Protein AF-G4MXE5-F1 (afdb_monomer)

Organism: Pyricularia oryzae (strain 70-15 / ATCC MYA-4617 / FGSC 8958) (NCBI:txid242507)

Radius of gyration: 20.82 Å; Cα contacts (8 Å, |Δi|>4): 175; chains: 1; bounding box: 51×36×59 Å

Sequence (153 aa):
MPRGLGHTVSFLLETRGIRLADQHLQRRVATQLVKTEAILDMARDRAGEVYKTVEDAWAVFILGLEVERLGYVFSQTVEVLNATSSSLARILYEGHVLNTVTTGTYQREVVLPKNAASAFLALEPEIIDSYVTINIIPLKVGEEYPIFRIPRT

Foldseek 3Di:
DPDPCPLDDDDDDDDDCDPVPDPCPVVRVVVVVVVVVVVVCCCVVVVVVVVVVSVVVVCCVVVVPPPPPPQDWPWDKWKWWAFQDWDWDPDDDVNATFIQTDIDIDIDTDTHDPPCVVVQVLQPRNDCNRCPRSPVPDDDHGDIGPHTHDDDD

Nearest PDB structures (foldseek):
  8c27-assembly1_A  TM=2.536E-01  e=2.269E+00  Streptococcus agalactiae
  6hel-assembly1_B-2  TM=1.799E-01  e=3.233E+00  Homo sapiens
  7ypo-assembly1_A  TM=1.727E-01  e=4.605E+00  Helicoverpa armigera nucleopolyhedrovirus

Mean predicted aligned error: 15.25 Å

pLDDT: mean 70.73, std 13.37, range [33.91, 94.25]

Solvent-accessible surface area (backbone atoms only — not comparable to full-atom values): 9289 Å² total; per-residue (Å²): 128,90,77,65,82,86,81,67,85,83,83,89,86,86,70,92,75,69,66,89,58,91,60,60,52,68,59,50,53,52,50,52,49,53,55,49,49,54,50,51,50,48,50,65,80,36,40,68,60,53,50,50,54,52,50,52,52,49,50,31,67,72,69,65,46,79,73,72,70,78,84,58,59,44,71,47,70,22,36,33,40,31,32,72,39,72,47,73,49,94,60,67,57,99,85,31,56,35,34,53,55,42,68,48,78,48,80,43,78,44,77,38,61,74,71,52,68,67,51,24,73,47,43,38,53,88,39,78,80,5,40,38,12,54,48,75,47,80,80,56,72,77,42,75,44,98,30,59,40,77,70,87,128

Secondary structure (DSSP, 8-state):
----GGG----------SSTTTSSHHHHHHHHHHHHHHHHHHHHHTHHHHHHHHHHHHHHHHHT--------EEEEEEEEEEEEEEEEEEEEETTEEEEEEEEEEEEEEEEEETTTHHHHHHH-TTSTTSTTTTTSS---TTPEEEEEEPP--

Structure (mmCIF, N/CA/C/O backbone):
data_AF-G4MXE5-F1
#
_entry.id   AF-G4MXE5-F1
#
loop_
_atom_site.group_PDB
_atom_site.id
_atom_site.type_symbol
_atom_site.label_atom_id
_atom_site.label_alt_id
_atom_site.label_comp_id
_atom_site.label_asym_id
_atom_site.label_entity_id
_atom_site.label_seq_id
_atom_site.pdbx_PDB_ins_code
_atom_site.Cartn_x
_atom_site.Cartn_y
_atom_site.Cartn_z
_atom_site.occupancy
_atom_site.B_iso_or_equiv
_atom_site.auth_seq_id
_atom_site.auth_comp_id
_atom_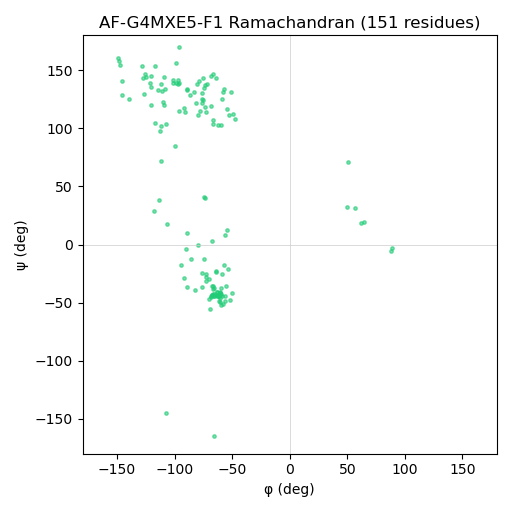site.auth_asym_id
_atom_site.auth_atom_id
_atom_site.pdbx_PDB_model_num
ATOM 1 N N . MET A 1 1 ? -20.488 -3.951 30.117 1.00 37.78 1 MET A N 1
ATOM 2 C CA . MET A 1 1 ? -19.415 -4.965 30.239 1.00 37.78 1 MET A CA 1
ATOM 3 C C . MET A 1 1 ? -18.139 -4.377 29.657 1.00 37.78 1 MET A C 1
ATOM 5 O O . MET A 1 1 ? -18.242 -3.808 28.574 1.00 37.78 1 MET A O 1
ATOM 9 N N . PRO A 1 2 ? -16.974 -4.478 30.320 1.00 33.91 2 PRO A N 1
ATOM 10 C CA . PRO A 1 2 ? -15.713 -4.171 29.662 1.00 33.91 2 PRO A CA 1
ATOM 11 C C . PRO A 1 2 ? -15.509 -5.240 28.587 1.00 33.91 2 PRO A C 1
ATOM 13 O O . PRO A 1 2 ? -15.319 -6.415 28.894 1.00 33.91 2 PRO A O 1
ATOM 16 N N . ARG A 1 3 ? -15.677 -4.853 27.324 1.00 44.22 3 ARG A N 1
ATOM 17 C CA . ARG A 1 3 ? -15.427 -5.736 26.186 1.00 44.22 3 ARG A CA 1
ATOM 18 C C . ARG A 1 3 ? -13.911 -5.874 26.063 1.00 44.22 3 ARG A C 1
ATOM 20 O O . ARG A 1 3 ? -13.222 -4.869 25.931 1.00 44.22 3 ARG A O 1
ATOM 27 N N . GLY A 1 4 ? -13.396 -7.096 26.211 1.00 44.94 4 GLY A N 1
ATOM 28 C CA . GLY A 1 4 ? -11.975 -7.399 26.001 1.00 44.94 4 GLY A CA 1
ATOM 29 C C . GLY A 1 4 ? -11.555 -7.212 24.535 1.00 44.94 4 GLY A C 1
ATOM 30 O O . GLY A 1 4 ? -12.305 -6.653 23.741 1.00 44.94 4 GLY A O 1
ATOM 31 N N . LEU A 1 5 ? -10.389 -7.747 24.154 1.00 42.97 5 LEU A N 1
ATOM 32 C CA . LEU A 1 5 ? -9.776 -7.692 22.804 1.00 42.97 5 LEU A CA 1
ATOM 33 C C . LEU A 1 5 ? -10.642 -8.233 21.633 1.00 42.97 5 LEU A C 1
ATOM 35 O O . LEU A 1 5 ? -10.155 -8.378 20.519 1.00 42.97 5 LEU A O 1
ATOM 39 N N . GLY A 1 6 ? -11.920 -8.552 21.846 1.00 46.53 6 GLY A N 1
ATOM 40 C CA . GLY A 1 6 ? -12.803 -9.113 20.823 1.00 46.53 6 GLY A CA 1
ATOM 41 C C . GLY A 1 6 ? -13.068 -8.183 19.635 1.00 46.53 6 GLY A C 1
ATOM 42 O O . GLY A 1 6 ? -13.381 -8.677 18.560 1.00 46.53 6 GLY A O 1
ATOM 43 N N . HIS A 1 7 ? -12.928 -6.861 19.797 1.00 60.78 7 HIS A N 1
ATOM 44 C CA . HIS A 1 7 ? -13.165 -5.866 18.736 1.00 60.78 7 HIS A CA 1
ATOM 45 C C . HIS A 1 7 ? -11.872 -5.147 18.316 1.00 60.78 7 HIS A C 1
ATOM 47 O O . HIS A 1 7 ? -11.856 -3.936 18.098 1.00 60.78 7 HIS A O 1
ATOM 53 N N . THR A 1 8 ? -10.753 -5.872 18.257 1.00 66.19 8 THR A N 1
ATOM 54 C CA . THR A 1 8 ? -9.478 -5.307 17.802 1.00 66.19 8 THR A CA 1
ATOM 55 C C . THR A 1 8 ? -9.455 -5.161 16.280 1.00 66.19 8 THR A C 1
ATOM 57 O O . THR A 1 8 ? -9.732 -6.107 15.546 1.00 66.19 8 THR A O 1
ATOM 60 N N . VAL A 1 9 ? -9.070 -3.975 15.802 1.00 72.62 9 VAL A N 1
ATOM 61 C CA . VAL A 1 9 ? -8.749 -3.729 14.390 1.00 72.62 9 VAL A CA 1
ATOM 62 C C . VAL A 1 9 ? -7.278 -4.068 14.162 1.00 72.62 9 VAL A C 1
ATOM 64 O O . VAL A 1 9 ? -6.409 -3.598 14.894 1.00 72.62 9 VAL A O 1
ATOM 67 N N . SER A 1 10 ? -6.989 -4.891 13.155 1.00 76.81 10 SER A N 1
ATOM 68 C CA . SER A 1 10 ? -5.623 -5.265 12.779 1.00 76.81 10 SER A CA 1
ATOM 69 C C . SER A 1 10 ? -5.248 -4.679 11.424 1.00 76.81 10 SER A C 1
ATOM 71 O O . SER A 1 10 ? -6.037 -4.715 10.482 1.00 76.81 10 SER A O 1
ATOM 73 N N . PHE A 1 11 ? -4.019 -4.177 11.321 1.00 77.19 11 PHE A N 1
ATOM 74 C CA . PHE A 1 11 ? -3.447 -3.659 10.082 1.00 77.19 11 PHE A CA 1
ATOM 75 C C . PHE A 1 11 ? -2.272 -4.536 9.653 1.00 77.19 11 PHE A C 1
ATOM 77 O O . PHE A 1 11 ? -1.388 -4.826 10.458 1.00 77.19 11 PHE A O 1
ATOM 84 N N . LEU A 1 12 ? -2.234 -4.914 8.376 1.00 83.94 12 LEU A N 1
ATOM 85 C CA . LEU A 1 12 ? -1.042 -5.475 7.748 1.00 83.94 12 LEU A CA 1
ATOM 86 C C . LEU A 1 12 ? -0.310 -4.346 7.019 1.00 83.94 12 LEU A C 1
ATOM 88 O O . LEU A 1 12 ? -0.832 -3.774 6.062 1.00 83.94 12 LEU A O 1
ATOM 92 N N . LEU A 1 13 ? 0.894 -4.013 7.480 1.00 77.00 13 LEU A N 1
ATOM 93 C CA . LEU A 1 13 ? 1.703 -2.943 6.903 1.00 77.00 13 LEU A CA 1
ATOM 94 C C . LEU A 1 13 ? 2.876 -3.532 6.137 1.00 77.00 13 LEU A C 1
ATOM 96 O O . LEU A 1 13 ? 3.885 -3.922 6.716 1.00 77.00 13 LEU A O 1
ATOM 100 N N . GLU A 1 14 ? 2.774 -3.532 4.816 1.00 80.75 14 GLU A N 1
ATOM 101 C CA . GLU A 1 14 ? 3.864 -3.985 3.965 1.00 80.75 14 GLU A CA 1
ATOM 102 C C . GLU A 1 14 ? 4.705 -2.802 3.461 1.00 80.75 14 GLU A C 1
ATOM 104 O O . GLU A 1 14 ? 4.208 -1.708 3.164 1.00 80.75 14 GLU A O 1
ATOM 109 N N . THR A 1 15 ? 6.019 -3.002 3.388 1.00 74.75 15 THR A N 1
ATOM 110 C CA . THR A 1 15 ? 6.948 -2.088 2.711 1.00 74.75 15 THR A CA 1
ATOM 111 C C . THR A 1 15 ? 7.753 -2.901 1.717 1.00 74.75 15 THR A C 1
ATOM 113 O O . THR A 1 15 ? 8.307 -3.940 2.082 1.00 74.75 15 THR A O 1
ATOM 116 N N . ARG A 1 16 ? 7.815 -2.424 0.469 1.00 69.69 16 ARG A N 1
ATOM 117 C CA . ARG A 1 16 ? 8.462 -3.150 -0.628 1.00 69.69 16 ARG A CA 1
ATOM 118 C C . ARG A 1 16 ? 9.873 -3.589 -0.242 1.00 69.69 16 ARG A C 1
ATOM 120 O O . ARG A 1 16 ? 10.649 -2.787 0.280 1.00 69.69 16 ARG A O 1
ATOM 127 N N . GLY A 1 17 ? 10.174 -4.861 -0.486 1.00 64.00 17 GLY A N 1
ATOM 128 C CA . GLY A 1 17 ? 11.470 -5.479 -0.225 1.00 64.00 17 GLY A CA 1
ATOM 129 C C . GLY A 1 17 ? 12.185 -5.837 -1.510 1.00 64.00 17 GLY A C 1
ATOM 130 O O . GLY A 1 17 ? 12.287 -7.006 -1.845 1.00 64.00 17 GLY A O 1
ATOM 131 N N . ILE A 1 18 ? 12.671 -4.824 -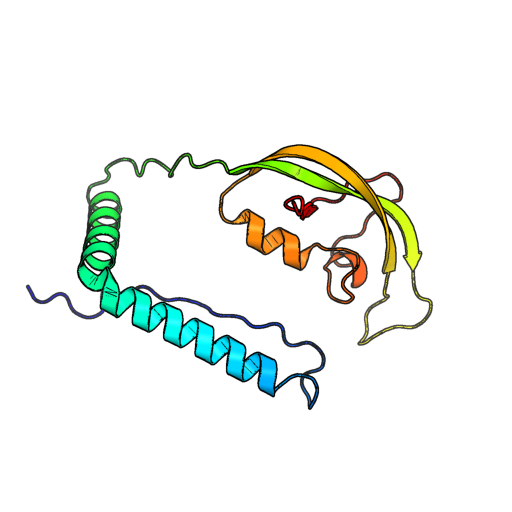2.218 1.00 60.97 18 ILE A N 1
ATOM 132 C CA . ILE A 1 18 ? 13.509 -5.006 -3.405 1.00 60.97 18 ILE A CA 1
ATOM 133 C C . ILE A 1 18 ? 14.958 -5.073 -2.923 1.00 60.97 18 ILE A C 1
ATOM 135 O O . ILE A 1 18 ? 15.342 -4.247 -2.094 1.00 60.97 18 ILE A O 1
ATOM 139 N N . ARG A 1 19 ? 15.751 -6.038 -3.416 1.00 54.84 19 ARG A N 1
ATOM 140 C CA . ARG A 1 19 ? 17.162 -6.251 -3.022 1.00 54.84 19 ARG A CA 1
ATOM 141 C C . ARG A 1 19 ? 17.332 -6.322 -1.501 1.00 54.84 19 ARG A C 1
ATOM 143 O O . ARG A 1 19 ? 17.893 -5.412 -0.901 1.00 54.84 19 ARG A O 1
ATOM 150 N N . LEU A 1 20 ? 16.856 -7.416 -0.899 1.00 54.12 20 LEU A N 1
ATOM 151 C CA . LEU A 1 20 ? 16.734 -7.703 0.548 1.00 54.12 20 LEU A CA 1
ATOM 152 C C . LEU A 1 20 ? 18.021 -7.574 1.419 1.00 54.12 20 LEU A C 1
ATOM 154 O O . LEU A 1 20 ? 18.006 -7.980 2.577 1.00 54.12 20 LEU A O 1
ATOM 158 N N . ALA A 1 21 ? 19.099 -6.981 0.899 1.00 60.34 21 ALA A N 1
ATOM 159 C CA . ALA A 1 21 ? 20.337 -6.611 1.586 1.00 60.34 21 ALA A CA 1
ATOM 160 C C . ALA A 1 21 ? 20.447 -5.069 1.786 1.00 60.34 21 ALA A C 1
ATOM 162 O O . ALA A 1 21 ? 19.449 -4.393 2.024 1.00 60.34 21 ALA A O 1
ATOM 163 N N . ASP A 1 22 ? 21.653 -4.495 1.706 1.00 54.28 22 ASP A N 1
ATOM 164 C CA . ASP A 1 22 ? 22.018 -3.136 2.173 1.00 54.28 22 ASP A CA 1
ATOM 165 C C . ASP A 1 22 ? 21.406 -1.927 1.430 1.00 54.28 22 ASP A C 1
ATOM 167 O O . ASP A 1 22 ? 21.713 -0.774 1.739 1.00 54.28 22 ASP A O 1
ATOM 171 N N . GLN A 1 23 ? 20.528 -2.130 0.450 1.00 55.50 23 GLN A N 1
ATOM 172 C CA . GLN A 1 23 ? 19.935 -1.019 -0.297 1.00 55.50 23 GLN A CA 1
ATOM 173 C C . GLN A 1 23 ? 18.620 -0.577 0.365 1.00 55.50 23 GLN A C 1
ATOM 175 O O . GLN A 1 23 ? 17.648 -1.322 0.445 1.00 55.50 23 GLN A O 1
ATOM 180 N N . HIS A 1 24 ? 18.582 0.672 0.838 1.00 64.19 24 HIS A N 1
ATOM 181 C CA . HIS A 1 24 ? 17.387 1.344 1.375 1.00 64.19 24 HIS A CA 1
ATOM 1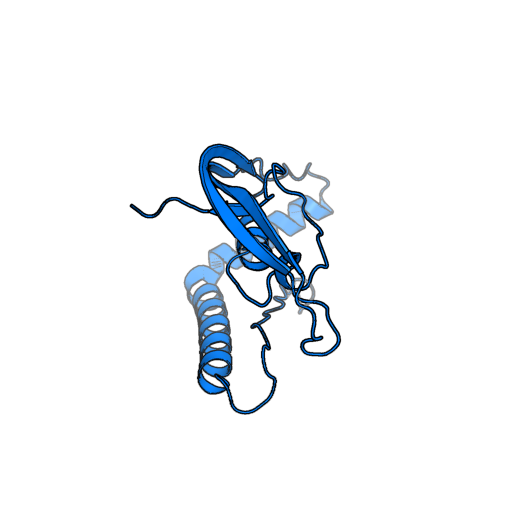82 C C . HIS A 1 24 ? 16.773 0.758 2.664 1.00 64.19 24 HIS A C 1
ATOM 184 O O . HIS A 1 24 ? 15.633 1.100 2.996 1.00 64.19 24 HIS A O 1
ATOM 190 N N . LEU A 1 25 ? 17.519 -0.035 3.446 1.00 78.19 25 LEU A N 1
ATOM 191 C CA . LEU A 1 25 ? 17.080 -0.528 4.763 1.00 78.19 25 LEU A CA 1
ATOM 192 C C . LEU A 1 25 ? 16.591 0.614 5.668 1.00 78.19 25 LEU A C 1
ATOM 194 O O . LEU A 1 25 ? 15.487 0.545 6.207 1.00 78.19 25 LEU A O 1
ATOM 198 N N . GLN A 1 26 ? 17.361 1.704 5.754 1.00 79.50 26 GLN A N 1
ATOM 199 C CA . GLN A 1 26 ? 16.998 2.889 6.540 1.00 79.50 26 GLN A CA 1
ATOM 200 C C . GLN A 1 26 ? 15.641 3.467 6.124 1.00 79.50 26 GLN A C 1
ATOM 202 O O . GLN A 1 26 ? 14.803 3.753 6.975 1.00 79.50 26 GLN A O 1
ATOM 207 N N . ARG A 1 27 ? 15.380 3.578 4.814 1.00 78.75 27 ARG A N 1
ATOM 208 C CA . ARG A 1 27 ? 14.099 4.078 4.296 1.00 78.75 27 ARG A CA 1
ATOM 209 C C . ARG A 1 27 ? 12.947 3.155 4.685 1.00 78.75 27 ARG A C 1
ATOM 211 O O . ARG A 1 27 ? 11.877 3.650 5.028 1.00 78.75 27 ARG A O 1
ATOM 218 N N . ARG A 1 28 ? 13.139 1.834 4.634 1.00 81.81 28 ARG A N 1
ATOM 219 C CA . ARG A 1 28 ? 12.099 0.849 4.979 1.00 81.81 28 ARG A CA 1
ATOM 220 C C . ARG A 1 28 ? 11.777 0.874 6.470 1.00 81.81 28 ARG A C 1
ATOM 222 O O . ARG A 1 28 ? 10.602 0.941 6.819 1.00 81.81 28 ARG A O 1
ATOM 229 N N . VAL A 1 29 ? 12.805 0.908 7.318 1.00 85.31 29 VAL A N 1
ATOM 230 C CA . VAL A 1 29 ? 12.658 1.039 8.776 1.00 85.31 29 VAL A CA 1
ATOM 231 C C . VAL A 1 29 ? 11.958 2.351 9.126 1.00 85.31 29 VAL A C 1
ATOM 233 O O . VAL A 1 29 ? 10.942 2.326 9.814 1.00 85.31 29 VAL A O 1
ATOM 236 N N . ALA A 1 30 ? 12.417 3.479 8.575 1.00 85.50 30 ALA A N 1
ATOM 237 C CA . ALA A 1 30 ? 11.785 4.778 8.797 1.00 85.50 30 ALA A CA 1
ATOM 238 C C . ALA A 1 30 ? 10.326 4.800 8.312 1.00 85.50 30 ALA A C 1
ATOM 240 O O . ALA A 1 30 ? 9.448 5.291 9.010 1.00 85.50 30 ALA A O 1
ATOM 241 N N . THR A 1 31 ? 10.036 4.210 7.147 1.00 83.38 31 THR A N 1
ATOM 242 C CA . THR A 1 31 ? 8.664 4.135 6.619 1.00 83.38 31 THR A CA 1
ATOM 243 C C . THR A 1 31 ? 7.755 3.315 7.529 1.00 83.38 31 THR A C 1
ATOM 245 O O . THR A 1 31 ? 6.620 3.717 7.768 1.00 83.38 31 THR A O 1
ATOM 248 N N . GLN A 1 32 ? 8.212 2.164 8.028 1.00 85.19 32 GLN A N 1
ATOM 249 C CA . GLN A 1 32 ? 7.403 1.364 8.950 1.00 85.19 32 GLN A CA 1
ATOM 250 C C . GLN A 1 32 ? 7.184 2.069 10.288 1.00 85.19 32 GLN A C 1
ATOM 252 O O . GLN A 1 32 ? 6.070 2.023 10.809 1.00 85.19 32 GLN A O 1
ATOM 257 N N . LEU A 1 33 ? 8.204 2.761 10.803 1.00 89.75 33 LEU A N 1
ATOM 258 C CA . LEU A 1 33 ? 8.077 3.567 12.012 1.00 89.75 33 LEU A CA 1
ATOM 259 C C . LEU A 1 33 ? 7.016 4.659 11.836 1.00 89.75 33 LEU A C 1
ATOM 261 O O . LEU A 1 33 ? 6.059 4.688 12.600 1.00 89.75 33 LEU A O 1
ATOM 265 N N . VAL A 1 34 ? 7.111 5.459 10.771 1.00 87.81 34 VAL A N 1
ATOM 266 C CA . VAL A 1 34 ? 6.148 6.534 10.475 1.00 87.81 34 VAL A CA 1
ATOM 267 C C . VAL A 1 34 ? 4.732 5.992 10.273 1.00 87.81 34 VAL A C 1
ATOM 269 O O . VAL A 1 34 ? 3.772 6.581 10.760 1.00 87.81 34 VAL A O 1
ATOM 272 N N . LYS A 1 35 ? 4.566 4.852 9.586 1.00 85.38 35 LYS A N 1
ATOM 273 C CA . LYS A 1 35 ? 3.247 4.206 9.447 1.00 85.38 35 LYS A CA 1
ATOM 274 C C . LYS A 1 35 ? 2.668 3.810 10.807 1.00 85.38 35 LYS A C 1
ATOM 276 O O . LYS A 1 35 ? 1.472 3.973 11.026 1.00 85.38 35 LYS A O 1
ATOM 281 N N . THR A 1 36 ? 3.508 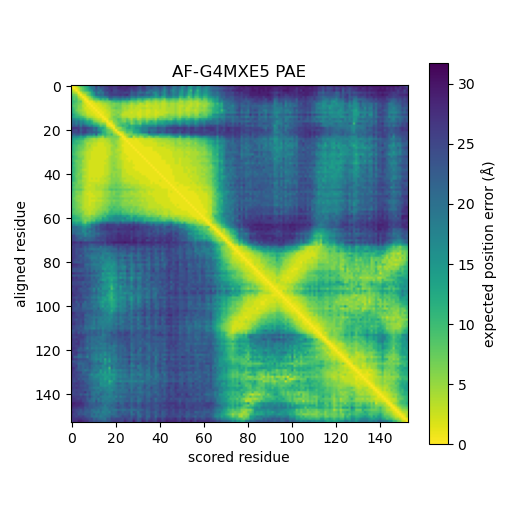3.281 11.693 1.00 88.12 36 THR A N 1
ATOM 282 C CA . THR A 1 36 ? 3.096 2.835 13.027 1.00 88.12 36 THR A CA 1
ATOM 283 C C . THR A 1 36 ? 2.742 4.027 13.911 1.00 88.12 36 THR A C 1
ATOM 285 O O . THR A 1 36 ? 1.668 4.028 14.506 1.00 88.12 36 THR A O 1
ATOM 288 N N . GLU A 1 37 ? 3.580 5.067 13.937 1.00 89.44 37 GLU A N 1
ATOM 289 C CA . GLU A 1 37 ? 3.293 6.330 14.630 1.00 89.44 37 GLU A CA 1
ATOM 290 C C . GLU A 1 37 ? 1.989 6.948 14.141 1.00 89.44 37 GLU A C 1
ATOM 292 O O . GLU A 1 37 ? 1.120 7.226 14.954 1.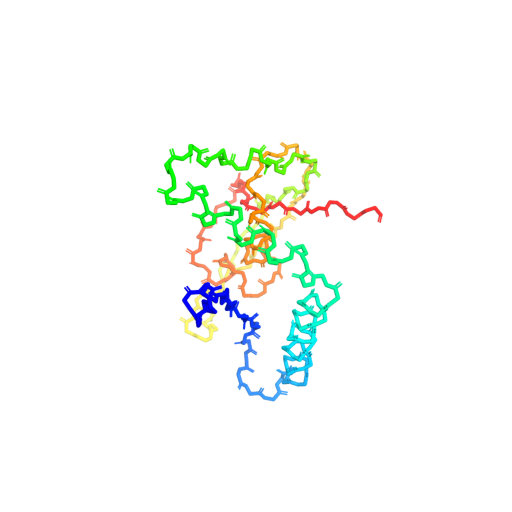00 89.44 37 GLU A O 1
ATOM 297 N N . ALA A 1 38 ? 1.786 7.062 12.826 1.00 89.19 38 ALA A N 1
ATOM 298 C CA . ALA A 1 38 ? 0.567 7.650 12.279 1.00 89.19 38 ALA A CA 1
ATOM 299 C C . ALA A 1 38 ? -0.704 6.897 12.710 1.00 89.19 38 ALA A C 1
ATOM 301 O O . ALA A 1 38 ? -1.732 7.523 12.967 1.00 89.19 38 ALA A O 1
ATOM 302 N N . ILE A 1 39 ? -0.650 5.564 12.810 1.00 87.94 39 ILE A N 1
ATOM 303 C CA . ILE A 1 39 ? -1.776 4.759 13.308 1.00 87.94 39 ILE A CA 1
ATOM 304 C C . ILE A 1 39 ? -1.998 5.008 14.798 1.00 87.94 39 ILE A C 1
ATOM 306 O O . ILE A 1 39 ? -3.143 5.171 15.216 1.00 87.94 39 ILE A O 1
ATOM 310 N N . LEU A 1 40 ? -0.930 5.046 15.597 1.00 89.50 40 LEU A N 1
ATOM 311 C CA . LEU A 1 40 ? -1.021 5.294 17.035 1.00 89.50 40 LEU A CA 1
ATOM 312 C C . LEU A 1 40 ? -1.520 6.708 17.339 1.00 89.50 40 LEU A C 1
ATOM 314 O O . LEU A 1 40 ? -2.414 6.863 18.167 1.00 89.50 40 LEU A O 1
ATOM 318 N N . ASP A 1 41 ? -1.004 7.718 16.644 1.00 89.81 41 ASP A N 1
ATOM 319 C CA . ASP A 1 41 ? -1.445 9.105 16.760 1.00 89.81 41 ASP A CA 1
ATOM 320 C C . ASP A 1 41 ? -2.903 9.246 16.323 1.00 89.81 41 ASP A C 1
ATOM 322 O O . ASP A 1 41 ? -3.700 9.834 17.046 1.00 89.81 41 ASP A O 1
ATOM 326 N N . MET A 1 42 ? -3.307 8.627 15.207 1.00 87.31 42 MET A N 1
ATOM 327 C CA . MET A 1 42 ? -4.710 8.621 14.785 1.00 87.31 42 MET A CA 1
ATOM 328 C C . MET A 1 42 ? -5.614 7.941 15.818 1.00 87.31 42 MET A C 1
ATOM 330 O O . MET A 1 42 ? -6.681 8.464 16.135 1.00 87.31 42 MET A O 1
ATOM 334 N N . ALA A 1 43 ? -5.198 6.796 16.362 1.00 86.44 43 ALA A N 1
ATOM 335 C CA . ALA A 1 43 ? -5.955 6.082 17.382 1.00 86.44 43 ALA A CA 1
ATOM 336 C C . ALA A 1 43 ? -6.053 6.878 18.693 1.00 86.44 43 ALA A C 1
ATOM 338 O O . ALA A 1 43 ? -7.105 6.864 19.328 1.00 86.44 43 ALA A O 1
ATOM 339 N N . ARG A 1 44 ? -4.988 7.590 19.083 1.00 91.94 44 ARG A N 1
ATOM 340 C CA . ARG A 1 44 ? -4.956 8.458 20.266 1.00 91.94 44 ARG A CA 1
ATOM 341 C C . ARG A 1 44 ? -5.837 9.689 20.071 1.00 91.94 44 ARG A C 1
ATOM 343 O O . ARG A 1 44 ? -6.735 9.933 20.872 1.00 91.94 44 ARG A O 1
ATOM 350 N N . ASP A 1 45 ? -5.589 10.446 19.009 1.00 94.25 45 ASP A N 1
ATOM 351 C CA . ASP A 1 45 ? -6.175 11.772 18.798 1.00 94.25 45 ASP A CA 1
ATOM 352 C C . ASP A 1 45 ? -7.636 11.688 18.344 1.00 94.25 45 ASP A C 1
ATOM 354 O O . ASP A 1 45 ? -8.418 12.604 18.587 1.00 94.25 45 ASP A O 1
ATOM 358 N N . ARG A 1 46 ? -8.031 10.569 17.722 1.00 92.94 46 ARG A N 1
ATOM 359 C CA . ARG A 1 46 ? -9.396 10.322 17.235 1.00 92.94 46 ARG A CA 1
ATOM 360 C C . ARG A 1 46 ? -10.058 9.125 17.907 1.00 92.94 46 ARG A C 1
ATOM 362 O O . ARG A 1 46 ? -10.930 8.490 17.317 1.00 92.94 46 ARG A O 1
ATOM 369 N N . ALA A 1 47 ? -9.679 8.821 19.148 1.00 89.00 47 ALA A N 1
ATOM 370 C CA . ALA A 1 47 ? -10.164 7.649 19.879 1.00 89.00 47 ALA A CA 1
ATOM 371 C C . ALA A 1 47 ? -11.699 7.512 19.862 1.00 89.00 47 ALA A C 1
ATOM 373 O O . ALA A 1 47 ? -12.223 6.420 19.646 1.00 89.00 47 ALA A O 1
ATOM 374 N N . GLY A 1 48 ? -12.426 8.624 20.034 1.00 87.62 48 GLY A N 1
ATOM 375 C CA . GLY A 1 48 ? -13.892 8.640 19.996 1.00 87.62 48 GLY A CA 1
ATOM 376 C C .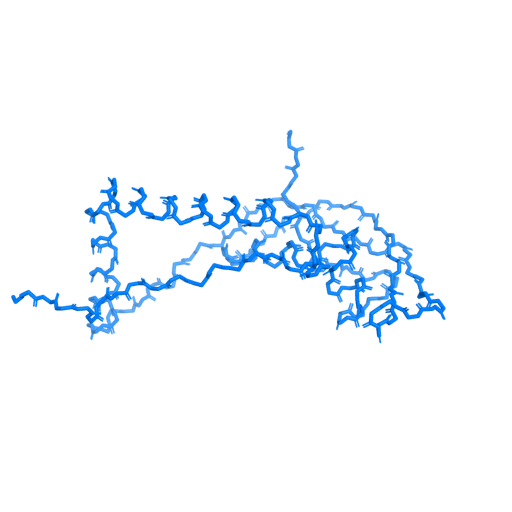 GLY A 1 48 ? -14.474 8.301 18.620 1.00 87.62 48 GLY A C 1
ATOM 377 O O . GLY A 1 48 ? -15.413 7.511 18.534 1.00 87.62 48 GLY A O 1
ATOM 378 N N . GLU A 1 49 ? -13.898 8.848 17.544 1.00 89.31 49 GLU A N 1
ATOM 379 C CA . GLU A 1 49 ? -14.308 8.547 16.164 1.00 89.31 49 GLU A CA 1
ATOM 380 C C . GLU A 1 49 ? -14.020 7.086 15.810 1.00 89.31 49 GLU A C 1
ATOM 382 O O . GLU A 1 49 ? -14.879 6.409 15.246 1.00 89.31 49 GLU A O 1
ATOM 387 N N . VAL A 1 50 ? -12.837 6.581 16.177 1.00 85.62 50 VAL A N 1
ATOM 388 C CA . VAL A 1 50 ? -12.445 5.183 15.954 1.00 85.62 50 VAL A CA 1
ATOM 389 C C . VAL A 1 50 ? -13.391 4.244 16.697 1.00 85.62 50 VAL A C 1
ATOM 391 O O . VAL A 1 50 ? -13.931 3.322 16.089 1.00 85.62 50 VAL A O 1
ATOM 394 N N . TYR A 1 51 ? -13.650 4.507 17.982 1.00 85.31 51 TYR A N 1
ATOM 395 C CA . TYR A 1 51 ? -14.574 3.709 18.785 1.00 85.31 51 TYR A CA 1
ATOM 396 C C . TYR A 1 51 ? -15.971 3.687 18.168 1.00 85.31 51 TYR A C 1
ATOM 398 O O . TYR A 1 51 ? -16.514 2.615 17.916 1.00 85.31 51 TYR A O 1
ATOM 406 N N . LYS A 1 52 ? -16.525 4.864 17.857 1.00 86.31 52 LYS A N 1
ATOM 407 C CA . LYS A 1 52 ? -17.845 4.973 17.237 1.00 86.31 52 LYS A CA 1
ATOM 408 C C . LYS A 1 52 ? -17.911 4.229 15.902 1.00 86.31 52 LYS A C 1
ATOM 410 O O . LYS A 1 52 ? -18.858 3.489 15.679 1.00 86.31 52 LYS A O 1
ATOM 415 N N . THR A 1 53 ? -16.895 4.369 15.053 1.00 87.62 53 THR A N 1
ATOM 416 C CA . THR A 1 53 ? -16.841 3.703 13.742 1.00 87.62 53 THR A CA 1
ATOM 417 C C . THR A 1 53 ? -16.847 2.180 13.878 1.00 87.62 53 THR A C 1
ATOM 419 O O . THR A 1 53 ? -17.576 1.501 13.157 1.00 87.62 53 THR A O 1
ATOM 422 N N . VAL A 1 54 ? -16.058 1.631 14.808 1.00 83.88 54 VAL A N 1
ATOM 423 C CA . VAL A 1 54 ? -16.000 0.180 15.053 1.00 83.88 54 VAL A CA 1
ATOM 424 C C . VAL A 1 54 ? -17.323 -0.332 15.622 1.00 83.88 54 VAL A C 1
ATOM 426 O O . VAL A 1 54 ? -17.817 -1.370 15.191 1.00 83.88 54 VAL A O 1
ATOM 429 N N . GLU A 1 55 ? -17.915 0.402 16.561 1.00 82.19 55 GLU A N 1
ATOM 430 C CA . GLU A 1 55 ? -19.183 0.036 17.191 1.00 82.19 55 GLU A CA 1
ATOM 431 C C . GLU A 1 55 ? -20.364 0.099 16.226 1.00 82.19 55 GLU A C 1
ATOM 433 O O . GLU A 1 55 ? -21.166 -0.833 16.187 1.00 82.19 55 GLU A O 1
ATOM 438 N N . ASP A 1 56 ? -20.435 1.146 15.405 1.00 84.12 56 ASP A N 1
ATOM 439 C CA . ASP A 1 56 ? -21.457 1.283 14.372 1.00 84.12 56 ASP A CA 1
ATOM 440 C C . ASP A 1 56 ? -21.323 0.138 13.347 1.00 84.12 56 ASP A C 1
ATOM 442 O O . ASP A 1 56 ? -22.313 -0.515 13.018 1.00 84.12 56 ASP A O 1
ATOM 446 N N . ALA A 1 57 ? -20.101 -0.190 12.902 1.00 80.75 57 ALA A N 1
ATOM 447 C CA . ALA A 1 57 ? -19.858 -1.306 11.983 1.00 80.75 57 ALA A CA 1
ATOM 448 C C . ALA A 1 57 ? -20.237 -2.671 12.587 1.00 80.75 57 ALA A C 1
ATOM 450 O O . ALA A 1 57 ? -20.820 -3.516 11.907 1.00 80.75 57 ALA A O 1
ATOM 451 N N . TRP A 1 58 ? -19.934 -2.888 13.868 1.00 75.44 58 TRP A N 1
ATOM 452 C CA . TRP A 1 58 ? -20.291 -4.112 14.586 1.00 75.44 58 TRP A CA 1
ATOM 453 C C . TRP A 1 58 ? -21.804 -4.248 14.775 1.00 75.44 58 TRP A C 1
ATOM 455 O O . TRP A 1 58 ? -22.363 -5.320 14.542 1.00 75.44 58 TRP A O 1
ATOM 465 N N . ALA A 1 59 ? -22.475 -3.153 15.143 1.00 75.00 59 ALA A N 1
ATOM 466 C CA . ALA A 1 59 ? -23.925 -3.105 15.265 1.00 75.00 59 ALA A CA 1
ATOM 467 C C . ALA A 1 59 ? -24.597 -3.415 13.923 1.00 75.00 59 ALA A C 1
ATOM 469 O O . ALA A 1 59 ? -25.513 -4.230 13.883 1.00 75.00 59 ALA A O 1
ATOM 470 N N . VAL A 1 60 ? -24.099 -2.844 12.824 1.00 76.88 60 VAL A N 1
ATOM 471 C CA . VAL A 1 60 ? -24.584 -3.145 11.472 1.00 76.88 60 VAL A CA 1
ATOM 472 C C . VAL A 1 60 ? -24.389 -4.626 11.126 1.00 76.88 60 VAL A C 1
ATOM 474 O O . VAL A 1 60 ? -25.327 -5.278 10.674 1.00 76.88 60 VAL A O 1
ATOM 477 N N . PHE A 1 61 ? -23.210 -5.186 11.410 1.00 72.75 61 PHE A N 1
ATOM 478 C CA . PHE A 1 61 ? -22.905 -6.592 11.132 1.00 72.75 61 PHE A CA 1
ATOM 479 C C . PHE A 1 61 ? -23.798 -7.576 11.909 1.00 72.75 61 PHE A C 1
ATOM 481 O O . PHE A 1 61 ? -24.274 -8.551 11.333 1.00 72.75 61 PHE A O 1
ATOM 488 N N . ILE A 1 62 ? -24.042 -7.338 13.203 1.00 70.75 62 ILE A N 1
ATOM 489 C CA . ILE A 1 62 ? -24.823 -8.253 14.057 1.00 70.75 62 ILE A CA 1
ATOM 490 C C . ILE A 1 62 ? -26.329 -8.057 13.913 1.00 70.75 62 ILE A C 1
ATOM 492 O O . ILE A 1 62 ? -27.074 -9.035 13.937 1.00 70.75 62 ILE A O 1
ATOM 496 N N . LEU A 1 63 ? -26.796 -6.814 13.791 1.00 67.94 63 LEU A N 1
ATOM 497 C CA . LEU A 1 63 ? -28.229 -6.516 13.758 1.00 67.94 63 LEU A CA 1
ATOM 498 C C . LEU A 1 63 ? -28.853 -6.773 12.382 1.00 67.94 63 LEU A C 1
ATOM 500 O O . LEU A 1 63 ? -30.053 -6.565 12.222 1.00 67.94 63 LEU A O 1
ATOM 504 N N . GLY A 1 64 ? -28.065 -7.217 11.396 1.00 54.84 64 GLY A N 1
ATOM 505 C CA . GLY A 1 64 ? -28.559 -7.499 10.049 1.00 54.84 64 GLY A CA 1
ATOM 506 C C . GLY A 1 64 ? -29.129 -6.264 9.353 1.00 54.84 64 GLY A C 1
ATOM 507 O O . GLY A 1 64 ? -29.880 -6.403 8.390 1.00 54.84 64 GLY A O 1
ATOM 508 N N . LEU A 1 65 ? -28.786 -5.063 9.834 1.00 53.16 65 LEU A N 1
ATOM 509 C CA . LEU A 1 65 ? -28.979 -3.845 9.064 1.00 53.16 65 LEU A CA 1
ATOM 510 C C . LEU A 1 65 ? -28.175 -4.039 7.784 1.00 53.16 65 LEU A C 1
ATOM 512 O O . LEU A 1 65 ? -26.993 -4.380 7.856 1.00 53.16 65 LEU A O 1
ATOM 516 N N . GLU A 1 66 ? -28.822 -3.888 6.627 1.00 52.78 66 GLU A N 1
ATOM 517 C CA . GLU A 1 66 ? -28.113 -3.898 5.355 1.00 52.78 66 GLU A CA 1
ATOM 518 C C . GLU A 1 66 ? -26.933 -2.942 5.487 1.00 52.78 66 GLU A C 1
ATOM 520 O O . GLU A 1 66 ? -27.103 -1.737 5.677 1.0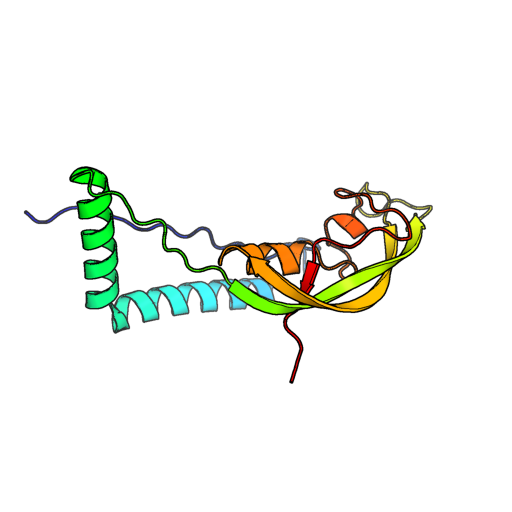0 52.78 66 GLU A O 1
ATOM 525 N N . VAL A 1 67 ? -25.724 -3.504 5.462 1.00 50.59 67 VAL A N 1
ATOM 526 C CA . VAL A 1 67 ? -24.516 -2.706 5.356 1.00 50.59 67 VAL A CA 1
ATOM 527 C C . VAL A 1 67 ? -24.666 -2.032 4.009 1.00 50.59 67 VAL A C 1
ATOM 529 O O . VAL A 1 67 ? -24.507 -2.683 2.972 1.00 50.59 67 VAL A O 1
ATOM 532 N N . GLU A 1 68 ? -25.042 -0.756 4.009 1.00 49.25 68 GLU A N 1
ATOM 533 C CA . GLU A 1 68 ? -24.963 0.040 2.804 1.00 49.25 68 GLU A CA 1
ATOM 534 C C . GLU A 1 68 ? -23.484 -0.010 2.439 1.00 49.25 68 GLU A C 1
ATOM 536 O O . GLU A 1 68 ? -22.626 0.554 3.128 1.00 49.25 68 GLU A O 1
ATOM 541 N N . ARG A 1 69 ? -23.154 -0.832 1.431 1.00 47.69 69 ARG A N 1
ATOM 542 C CA . ARG A 1 69 ? -21.816 -0.858 0.861 1.00 47.69 69 ARG A CA 1
ATOM 543 C C . ARG A 1 69 ? -21.564 0.582 0.534 1.00 47.69 69 ARG A C 1
ATOM 545 O O . ARG A 1 69 ? -22.263 1.118 -0.319 1.00 47.69 69 ARG A O 1
ATOM 552 N N . LEU A 1 70 ? -20.631 1.173 1.271 1.00 44.91 70 LEU A N 1
ATOM 553 C CA . LEU A 1 70 ? -20.318 2.572 1.163 1.00 44.91 70 LEU A CA 1
ATOM 554 C C . LEU A 1 70 ? -20.185 2.830 -0.364 1.00 44.91 70 LEU A C 1
ATOM 556 O O . LEU A 1 70 ? -19.225 2.356 -0.978 1.00 44.91 70 LEU A O 1
ATOM 560 N N . GLY A 1 71 ? -21.154 3.523 -0.980 1.00 46.75 71 GLY A N 1
ATOM 561 C CA . GLY A 1 71 ? -21.277 3.735 -2.430 1.00 46.75 71 GLY A CA 1
ATOM 562 C C . GLY A 1 71 ? -20.275 4.757 -2.963 1.00 46.75 71 GLY A C 1
ATOM 563 O O . GLY A 1 71 ? -20.616 5.635 -3.746 1.00 46.75 71 GLY A O 1
ATOM 564 N N . TYR A 1 72 ? -19.038 4.705 -2.482 1.00 53.59 72 TYR A N 1
ATOM 565 C CA . TYR A 1 72 ? -18.025 5.728 -2.715 1.00 53.59 72 TYR A CA 1
ATOM 566 C C . TYR A 1 72 ? -17.145 5.199 -3.820 1.00 53.59 72 TYR A C 1
ATOM 568 O O . TYR A 1 72 ? -16.116 4.549 -3.616 1.00 53.59 72 TYR A O 1
ATOM 576 N N . VAL A 1 73 ? -17.640 5.463 -5.013 1.00 55.59 73 VAL A N 1
ATOM 577 C CA . VAL A 1 73 ? -16.910 5.327 -6.249 1.00 55.59 73 VAL A CA 1
ATOM 578 C C . VAL A 1 73 ? -15.958 6.513 -6.356 1.00 55.59 73 VAL A C 1
ATOM 580 O O . VAL A 1 73 ? -16.361 7.671 -6.285 1.00 55.59 73 VAL A O 1
ATOM 583 N N . PHE A 1 74 ? -14.666 6.225 -6.460 1.00 61.06 74 PHE A N 1
ATOM 584 C CA . PHE A 1 74 ? -13.664 7.195 -6.870 1.00 61.06 74 PHE A CA 1
ATOM 585 C C . PHE A 1 74 ? -13.956 7.547 -8.330 1.00 61.06 74 PHE A C 1
ATOM 587 O O . PHE A 1 74 ? -13.697 6.725 -9.203 1.00 61.06 74 PHE A O 1
ATOM 594 N N . SER A 1 75 ? -14.546 8.721 -8.567 1.00 68.00 75 SER A N 1
ATOM 595 C CA . SER A 1 75 ? -14.835 9.255 -9.902 1.00 68.00 75 SER A CA 1
ATOM 596 C C . SER A 1 75 ? -13.957 10.469 -10.146 1.00 68.00 75 SER A C 1
ATOM 598 O O . SER A 1 75 ? -14.212 11.533 -9.581 1.00 68.00 75 SER A O 1
ATOM 600 N N . GLN A 1 76 ? -12.889 10.299 -10.919 1.00 69.06 76 GLN A N 1
ATOM 601 C CA . GLN A 1 76 ? -12.007 11.395 -11.319 1.00 69.06 76 GLN A CA 1
ATOM 602 C C . GLN A 1 76 ? -11.423 11.136 -12.705 1.00 69.06 76 GLN A C 1
ATOM 604 O O . GLN A 1 76 ? -11.311 9.991 -13.154 1.00 69.06 76 GLN A O 1
ATOM 609 N N . THR A 1 77 ? -11.003 12.217 -13.356 1.00 77.44 77 THR A N 1
ATOM 610 C CA . THR A 1 77 ? -10.132 12.149 -14.526 1.00 77.44 77 THR A CA 1
ATOM 611 C C . THR A 1 77 ? -8.760 11.650 -14.093 1.00 77.44 77 THR A C 1
ATOM 613 O O . THR A 1 77 ? -8.093 12.267 -13.262 1.00 77.44 77 THR A O 1
ATOM 616 N N . VAL A 1 78 ? -8.357 10.517 -14.651 1.00 74.44 78 VAL A N 1
ATOM 617 C CA . VAL A 1 78 ? -7.061 9.885 -14.425 1.00 74.44 78 VAL A CA 1
ATOM 618 C C . VAL A 1 78 ? -6.279 9.832 -15.726 1.00 74.44 78 VAL A C 1
ATOM 620 O O . VAL A 1 78 ? -6.844 9.748 -16.818 1.00 74.44 78 VAL A O 1
ATOM 623 N N . GLU A 1 79 ? -4.964 9.807 -15.598 1.00 73.62 79 GLU A N 1
ATOM 624 C CA . GLU A 1 79 ? -4.064 9.484 -16.688 1.00 73.62 79 GLU A CA 1
ATOM 625 C C . GLU A 1 79 ? -3.974 7.959 -16.834 1.00 73.62 79 GLU A C 1
ATOM 627 O O . GLU A 1 79 ? -3.622 7.242 -15.894 1.00 73.62 79 GLU A O 1
ATOM 632 N N . VAL A 1 80 ? -4.325 7.468 -18.017 1.00 75.25 80 VAL A N 1
ATOM 633 C CA . VAL A 1 80 ? -4.220 6.067 -18.421 1.00 75.25 80 VAL A CA 1
ATOM 634 C C . VAL A 1 80 ? -2.955 5.899 -19.248 1.00 75.25 80 VAL A C 1
ATOM 636 O O . VAL A 1 80 ? -2.649 6.732 -20.106 1.00 75.25 80 VAL A O 1
ATOM 639 N N . LEU A 1 81 ? -2.238 4.802 -19.015 1.00 77.44 81 LEU A N 1
ATOM 640 C CA . LEU A 1 81 ? -1.080 4.435 -19.820 1.00 77.44 81 LEU A CA 1
ATOM 641 C C . LEU A 1 81 ? -1.477 3.444 -20.912 1.00 77.44 81 LEU A C 1
ATOM 643 O O . LEU A 1 81 ? -2.222 2.497 -20.662 1.00 77.44 81 LEU A O 1
ATOM 647 N N . ASN A 1 82 ? -0.945 3.622 -22.118 1.00 80.75 82 ASN A N 1
ATOM 648 C CA . ASN A 1 82 ? -1.061 2.636 -23.191 1.00 80.75 82 ASN A CA 1
ATOM 649 C C . ASN A 1 82 ? 0.325 2.173 -23.641 1.00 80.75 82 ASN A C 1
ATOM 651 O O . ASN A 1 82 ? 1.228 2.987 -23.829 1.00 80.75 82 ASN A O 1
ATOM 655 N N . ALA A 1 83 ? 0.508 0.865 -23.822 1.00 77.88 83 ALA A N 1
ATOM 656 C CA . ALA A 1 83 ? 1.791 0.321 -24.254 1.00 77.88 83 ALA A CA 1
ATOM 657 C C . ALA A 1 83 ? 2.044 0.651 -25.735 1.00 77.88 83 ALA A C 1
ATOM 659 O O . ALA A 1 83 ? 1.347 0.158 -26.626 1.00 77.88 83 ALA A O 1
ATOM 660 N N . THR A 1 84 ? 3.061 1.472 -25.998 1.00 82.69 84 THR A N 1
ATOM 661 C CA . THR A 1 84 ? 3.511 1.834 -27.351 1.00 82.69 84 THR A CA 1
ATOM 662 C C . THR A 1 84 ? 4.598 0.895 -27.857 1.00 82.69 84 THR A C 1
ATOM 664 O O . THR A 1 84 ? 4.699 0.658 -29.059 1.00 82.69 84 THR A O 1
ATOM 667 N N . SER A 1 85 ? 5.389 0.316 -26.953 1.00 81.75 85 SER A N 1
ATOM 668 C CA . SER A 1 85 ? 6.361 -0.724 -27.281 1.00 81.75 85 SER A CA 1
ATOM 669 C C . SER A 1 85 ? 6.512 -1.717 -26.130 1.00 81.75 85 SER A C 1
ATOM 671 O O . SER A 1 85 ? 6.265 -1.380 -24.973 1.00 81.75 85 SER A O 1
ATOM 673 N N . SER A 1 86 ? 6.917 -2.944 -26.452 1.00 84.12 86 SER A N 1
ATOM 674 C CA . SER A 1 86 ? 7.267 -3.979 -25.480 1.00 84.12 86 SER A CA 1
ATOM 675 C C . SER A 1 86 ? 8.397 -4.833 -26.051 1.00 84.12 86 SER A C 1
ATOM 677 O O . SER A 1 86 ? 8.314 -5.300 -27.189 1.00 84.12 86 SER A O 1
ATOM 679 N N . SER A 1 87 ? 9.465 -5.021 -25.277 1.00 84.62 87 SER A N 1
ATOM 680 C CA . SER A 1 87 ? 10.625 -5.823 -25.665 1.00 84.62 87 SER A CA 1
ATOM 681 C C . SER A 1 87 ? 11.134 -6.665 -24.501 1.00 84.62 87 SER A C 1
ATOM 683 O O . SER A 1 87 ? 11.484 -6.131 -23.449 1.00 84.62 87 SER A O 1
ATOM 685 N N . LEU A 1 88 ? 11.239 -7.976 -24.712 1.00 86.44 88 LEU A N 1
ATOM 686 C CA . LEU A 1 88 ? 11.740 -8.910 -23.707 1.00 86.44 88 LEU A CA 1
ATOM 687 C C . LEU A 1 88 ? 13.272 -8.919 -23.651 1.00 86.44 88 LEU A C 1
ATOM 689 O O . LEU A 1 88 ? 13.957 -8.946 -24.678 1.00 86.44 88 LEU A O 1
ATOM 693 N N . ALA A 1 89 ? 13.805 -8.951 -22.435 1.00 83.56 89 ALA A N 1
ATOM 694 C CA . ALA A 1 89 ? 15.221 -9.117 -22.174 1.00 83.56 89 ALA A CA 1
ATOM 695 C C . ALA A 1 89 ? 15.684 -10.528 -22.559 1.00 83.56 89 ALA A C 1
ATOM 697 O O . ALA A 1 89 ? 14.978 -11.519 -22.384 1.00 83.56 89 ALA A O 1
ATOM 698 N N . ARG A 1 90 ? 16.918 -10.625 -23.061 1.00 83.25 90 ARG A N 1
ATOM 699 C CA . ARG A 1 90 ? 17.536 -11.911 -23.431 1.00 83.25 90 ARG A CA 1
ATOM 700 C C . ARG A 1 90 ? 18.215 -12.620 -22.259 1.00 83.25 90 ARG A C 1
ATOM 702 O O . ARG A 1 90 ? 18.604 -13.774 -22.395 1.00 83.25 90 ARG A O 1
ATOM 709 N N . ILE A 1 91 ? 18.393 -11.921 -21.141 1.00 81.19 91 ILE A N 1
ATOM 710 C CA . ILE A 1 91 ? 19.052 -12.417 -19.931 1.00 81.19 91 ILE A CA 1
ATOM 711 C C . ILE A 1 91 ? 18.050 -12.322 -18.782 1.00 81.19 91 ILE A C 1
ATOM 713 O O . ILE A 1 91 ? 17.314 -11.340 -18.681 1.00 81.19 91 ILE A O 1
ATOM 717 N N . LEU A 1 92 ? 18.027 -13.352 -17.938 1.00 75.62 92 LEU A N 1
ATOM 718 C CA . LEU A 1 92 ? 17.162 -13.416 -16.765 1.00 75.62 92 LEU A CA 1
ATOM 719 C C . LEU A 1 92 ? 17.673 -12.486 -15.657 1.00 75.62 92 LEU A C 1
ATOM 721 O O . LEU A 1 92 ? 18.867 -12.471 -15.357 1.00 75.62 92 LEU A O 1
ATOM 725 N N . TYR A 1 93 ? 16.757 -11.767 -15.014 1.00 69.62 93 TYR A N 1
ATOM 726 C CA . TYR A 1 93 ? 17.001 -11.010 -13.788 1.00 69.62 93 TYR A CA 1
ATOM 727 C C . TYR A 1 93 ? 16.289 -11.714 -12.636 1.00 69.62 93 TYR A C 1
ATOM 729 O O . TYR A 1 93 ? 15.081 -11.923 -12.703 1.00 69.62 93 TYR A O 1
ATOM 737 N N . GLU A 1 94 ? 17.038 -12.136 -11.614 1.00 73.56 94 GLU A N 1
ATOM 738 C CA . GLU A 1 94 ? 16.499 -12.871 -10.453 1.00 73.56 94 GLU A CA 1
ATOM 739 C C . GLU A 1 94 ? 15.607 -14.078 -10.842 1.00 73.56 94 GLU A C 1
ATOM 741 O O . GLU A 1 94 ? 14.665 -14.428 -10.144 1.00 73.56 94 GLU A O 1
ATOM 746 N N . GLY A 1 95 ? 15.902 -14.732 -11.975 1.00 76.06 95 GLY A N 1
ATOM 747 C CA . GLY A 1 95 ? 15.140 -15.881 -12.489 1.00 76.06 95 GLY A CA 1
ATOM 748 C C . GLY A 1 95 ? 13.957 -15.536 -13.405 1.00 76.06 95 GLY A C 1
ATOM 749 O O . GLY A 1 95 ? 13.356 -16.447 -13.972 1.00 76.06 95 GLY A O 1
ATOM 750 N N . HIS A 1 96 ? 13.660 -14.253 -13.623 1.00 68.62 96 HIS A N 1
ATOM 751 C CA . HIS A 1 96 ? 12.553 -13.787 -14.461 1.00 68.62 96 HIS A CA 1
ATOM 752 C C . HIS A 1 96 ? 13.040 -13.148 -15.771 1.00 68.62 96 HIS A C 1
ATOM 754 O O . HIS A 1 96 ? 14.069 -12.469 -15.812 1.00 68.62 96 HIS A O 1
ATOM 760 N N . VAL A 1 97 ? 12.292 -13.354 -16.862 1.00 80.94 97 VAL A N 1
ATOM 761 C CA . VAL A 1 97 ? 12.493 -12.618 -18.122 1.00 80.94 97 VAL A CA 1
ATOM 762 C C . VAL A 1 97 ? 11.882 -11.232 -17.951 1.00 80.94 97 VAL A C 1
ATOM 764 O O . VAL A 1 97 ? 10.667 -11.117 -17.800 1.00 80.94 97 VAL A O 1
ATOM 767 N N . LEU A 1 98 ? 12.711 -10.189 -17.982 1.00 78.69 98 LEU A N 1
ATOM 768 C CA . LEU A 1 98 ? 12.221 -8.815 -17.880 1.00 78.69 98 LEU A CA 1
ATOM 769 C C . LEU A 1 98 ? 11.576 -8.355 -19.186 1.00 78.69 98 LEU A C 1
ATOM 771 O O . LEU A 1 98 ? 12.077 -8.656 -20.270 1.00 78.69 98 LEU A O 1
ATOM 775 N N . ASN A 1 99 ? 10.506 -7.574 -19.079 1.00 78.94 99 ASN A N 1
ATOM 776 C CA . ASN A 1 99 ? 9.885 -6.881 -20.202 1.00 78.94 99 ASN A CA 1
ATOM 777 C C . ASN A 1 99 ? 10.127 -5.374 -20.085 1.00 78.94 99 ASN A C 1
ATOM 779 O O . ASN A 1 99 ? 9.743 -4.754 -19.098 1.00 78.94 99 ASN A O 1
ATOM 783 N N . THR A 1 100 ? 10.745 -4.768 -21.093 1.00 81.56 100 THR A N 1
ATOM 784 C CA . THR A 1 100 ? 10.847 -3.312 -21.203 1.00 81.56 100 THR A CA 1
ATOM 785 C C . THR A 1 100 ? 9.658 -2.800 -21.998 1.00 81.56 100 THR A C 1
ATOM 787 O O . THR A 1 100 ? 9.540 -3.087 -23.188 1.00 81.56 100 THR A O 1
ATOM 790 N N . VAL A 1 101 ? 8.782 -2.041 -21.342 1.00 78.38 101 VAL A N 1
ATOM 791 C CA . VAL A 1 101 ? 7.587 -1.448 -21.952 1.00 78.38 101 VAL A CA 1
ATOM 792 C C . VAL A 1 101 ? 7.760 0.065 -22.030 1.00 78.38 101 VAL A C 1
ATOM 794 O O . VAL A 1 101 ? 8.152 0.695 -21.053 1.00 78.38 101 VAL A O 1
ATOM 797 N N . THR A 1 102 ? 7.470 0.653 -23.191 1.00 80.19 102 THR A N 1
ATOM 798 C CA . THR A 1 102 ? 7.310 2.111 -23.326 1.00 80.19 102 THR A CA 1
ATOM 799 C C . THR A 1 102 ? 5.827 2.440 -23.363 1.00 80.19 102 THR A C 1
ATOM 801 O O . THR A 1 102 ? 5.059 1.728 -24.015 1.00 80.19 102 THR A O 1
ATOM 804 N N . THR A 1 103 ? 5.423 3.512 -22.686 1.00 78.06 103 THR A N 1
ATOM 805 C CA . THR A 1 103 ? 4.022 3.928 -22.596 1.00 78.06 103 THR A CA 1
ATOM 806 C C . THR A 1 103 ? 3.778 5.326 -23.145 1.00 78.06 103 THR A C 1
ATOM 808 O O . THR A 1 103 ? 4.620 6.212 -23.024 1.00 78.06 103 THR A O 1
ATOM 811 N N . GLY A 1 104 ? 2.613 5.511 -23.762 1.00 78.69 104 GLY A N 1
ATOM 812 C CA . GLY A 1 104 ? 1.992 6.815 -23.973 1.00 78.69 104 GLY A CA 1
ATOM 813 C C . GLY A 1 104 ? 0.967 7.103 -22.875 1.00 78.69 104 GLY A C 1
ATOM 814 O O . GLY A 1 104 ? 0.638 6.219 -22.079 1.00 78.69 104 GLY A O 1
ATOM 815 N N . THR A 1 105 ? 0.475 8.340 -22.824 1.00 81.69 105 THR A N 1
ATOM 816 C CA . THR A 1 105 ? -0.505 8.796 -21.830 1.00 81.69 105 THR A CA 1
ATOM 817 C C . THR A 1 105 ? -1.732 9.388 -22.513 1.00 81.69 105 THR A C 1
ATOM 819 O O . THR A 1 105 ? -1.632 10.060 -23.542 1.00 81.69 105 THR A O 1
ATOM 822 N N . TYR A 1 106 ? -2.904 9.168 -21.926 1.00 81.06 106 TYR A N 1
ATOM 823 C CA . TYR A 1 106 ? -4.117 9.912 -22.260 1.00 81.06 106 TYR A CA 1
ATOM 824 C C . TYR A 1 106 ? -5.025 10.038 -21.029 1.00 81.06 106 TYR A C 1
ATOM 826 O O . TYR A 1 106 ? -4.870 9.304 -20.058 1.00 81.06 106 TYR A O 1
ATOM 834 N N . GLN A 1 107 ? -5.954 10.995 -21.039 1.00 81.69 107 GLN A N 1
ATOM 835 C CA . GLN A 1 107 ? -6.845 11.259 -19.904 1.00 81.69 107 GLN A CA 1
ATOM 836 C C . GLN A 1 107 ? -8.194 10.560 -20.093 1.00 81.69 107 GLN A C 1
ATOM 838 O O . GLN A 1 107 ? -8.764 10.591 -21.185 1.00 81.69 107 GLN A O 1
ATOM 843 N N . ARG A 1 108 ? -8.727 9.964 -19.024 1.00 80.06 108 ARG A N 1
ATOM 844 C CA . ARG A 1 108 ? -10.050 9.328 -19.013 1.00 80.06 108 ARG A CA 1
ATOM 845 C C . ARG A 1 108 ? -10.717 9.508 -17.661 1.00 80.06 108 ARG A C 1
ATOM 847 O O . ARG A 1 108 ? -10.068 9.383 -16.631 1.00 80.06 108 ARG A O 1
ATOM 854 N N . GLU A 1 109 ? -12.019 9.752 -17.653 1.00 79.56 109 GLU A N 1
ATOM 855 C CA . GLU A 1 109 ? -12.799 9.681 -16.420 1.00 79.56 109 GLU A CA 1
ATOM 856 C C . GLU A 1 109 ? -13.023 8.214 -16.042 1.00 79.56 109 GLU A C 1
ATOM 858 O O . GLU A 1 109 ? -13.504 7.420 -16.854 1.00 79.56 109 GLU A O 1
ATOM 863 N N . VAL A 1 110 ? -12.632 7.833 -14.825 1.00 72.94 110 VAL A N 1
ATOM 864 C CA . VAL A 1 110 ? -12.811 6.466 -14.326 1.00 72.94 110 VAL A CA 1
ATOM 865 C C . VAL A 1 110 ? -13.549 6.465 -13.008 1.00 72.94 110 VAL A C 1
ATOM 867 O O . VAL A 1 110 ? -13.375 7.349 -12.176 1.00 72.94 110 VAL A O 1
ATOM 870 N N . VAL A 1 111 ? -14.333 5.411 -12.832 1.00 72.62 111 VAL A N 1
ATOM 871 C CA . VAL A 1 111 ? -15.174 5.160 -11.672 1.00 72.62 111 VAL A CA 1
ATOM 872 C C . VAL A 1 111 ? -14.657 3.878 -11.019 1.00 72.62 111 VAL A C 1
ATOM 874 O O . VAL A 1 111 ? -14.835 2.790 -11.563 1.00 72.62 111 VAL A O 1
ATOM 877 N N . LEU A 1 112 ? -13.944 3.996 -9.896 1.00 66.69 112 LEU A N 1
ATOM 878 C CA . LEU A 1 112 ? -13.208 2.887 -9.276 1.00 66.69 112 LEU A CA 1
ATOM 879 C C . LEU A 1 112 ? -13.545 2.705 -7.790 1.00 66.69 112 LEU A C 1
ATOM 881 O O . LEU A 1 112 ? -13.886 3.666 -7.105 1.00 66.69 112 LEU A O 1
ATOM 885 N N . PRO A 1 113 ? -13.403 1.493 -7.230 1.00 58.69 113 PRO A N 1
ATOM 886 C CA . PRO A 1 113 ? -13.481 1.301 -5.785 1.00 58.69 113 PRO A CA 1
ATOM 887 C C . PRO A 1 113 ? -12.335 2.037 -5.070 1.00 58.69 113 PRO A C 1
ATOM 889 O O . PRO A 1 113 ? -11.200 2.027 -5.541 1.00 58.69 113 PRO A O 1
ATOM 892 N N . LYS A 1 114 ? -12.593 2.608 -3.887 1.00 58.56 114 LYS A N 1
ATOM 893 C CA . LYS A 1 114 ? -11.639 3.422 -3.096 1.00 58.56 114 LYS A CA 1
ATOM 894 C C . LYS A 1 114 ? -10.278 2.747 -2.797 1.00 58.56 114 LYS A C 1
ATOM 896 O O . LYS A 1 114 ? -9.295 3.440 -2.554 1.00 58.56 114 LYS A O 1
ATOM 901 N N . ASN A 1 115 ? -10.197 1.414 -2.868 1.00 55.72 115 ASN A N 1
ATOM 902 C CA . ASN A 1 115 ? -8.964 0.639 -2.652 1.00 55.72 115 ASN A CA 1
ATOM 903 C C . ASN A 1 115 ? -8.138 0.398 -3.934 1.00 55.72 115 ASN A C 1
ATOM 905 O O . ASN A 1 115 ? -7.045 -0.162 -3.854 1.00 55.72 115 ASN A O 1
ATOM 909 N N . ALA A 1 116 ? -8.621 0.824 -5.108 1.00 56.78 116 ALA A N 1
ATOM 910 C CA . ALA A 1 116 ? -7.908 0.678 -6.381 1.00 56.78 116 ALA A CA 1
ATOM 911 C C . ALA A 1 116 ? -6.592 1.477 -6.421 1.00 56.78 116 ALA A C 1
ATOM 913 O O . ALA A 1 116 ? -5.667 1.095 -7.134 1.00 56.78 116 ALA A O 1
ATOM 914 N N . ALA A 1 117 ? -6.463 2.518 -5.589 1.00 53.91 117 ALA A N 1
ATOM 915 C CA . ALA A 1 117 ? -5.248 3.324 -5.473 1.00 53.91 117 ALA A CA 1
ATOM 916 C C . ALA A 1 117 ? -3.989 2.495 -5.152 1.00 53.91 117 ALA A C 1
ATOM 918 O O . ALA A 1 117 ? -2.913 2.766 -5.682 1.00 53.91 117 ALA A O 1
ATOM 919 N N . SER A 1 118 ? -4.126 1.441 -4.340 1.00 54.91 118 SER A N 1
ATOM 920 C CA . SER A 1 118 ? -3.020 0.537 -4.000 1.00 54.91 118 SER A CA 1
ATOM 921 C C . SER A 1 118 ? -2.578 -0.327 -5.188 1.00 54.91 118 SER A C 1
ATOM 923 O O . SER A 1 118 ? -1.402 -0.676 -5.289 1.00 54.91 118 SER A O 1
ATOM 925 N N . ALA A 1 119 ? -3.503 -0.648 -6.101 1.00 55.88 119 ALA A N 1
ATOM 926 C CA . ALA A 1 119 ? -3.207 -1.411 -7.309 1.00 55.88 119 ALA A CA 1
ATOM 927 C C . ALA A 1 119 ? -2.424 -0.576 -8.332 1.00 55.88 119 ALA A C 1
ATOM 929 O O . ALA A 1 119 ? -1.567 -1.125 -9.019 1.00 55.88 119 ALA A O 1
ATOM 930 N N . PHE A 1 120 ? -2.630 0.747 -8.391 1.00 58.91 120 PHE A N 1
ATOM 931 C CA . PHE A 1 120 ? -1.932 1.601 -9.362 1.00 58.91 120 PHE A CA 1
ATOM 932 C C . PHE A 1 120 ? -0.418 1.537 -9.201 1.00 58.91 120 PHE A C 1
ATOM 934 O O . PHE A 1 120 ? 0.276 1.345 -10.191 1.00 58.91 120 PHE A O 1
ATOM 941 N N . LEU A 1 121 ? 0.088 1.567 -7.962 1.00 55.44 121 LEU A N 1
ATOM 942 C CA . LEU A 1 121 ? 1.526 1.490 -7.692 1.00 55.44 121 LEU A CA 1
ATOM 943 C C . LEU A 1 121 ? 2.127 0.123 -8.068 1.00 55.44 121 LEU A C 1
ATOM 945 O O . LEU A 1 121 ? 3.290 0.032 -8.458 1.00 55.44 121 LEU A O 1
ATOM 949 N N . ALA A 1 122 ? 1.378 -0.967 -7.881 1.00 56.88 122 ALA A N 1
ATOM 950 C CA . ALA A 1 122 ? 1.833 -2.319 -8.229 1.00 56.88 122 ALA A CA 1
ATOM 951 C C . ALA A 1 122 ? 1.868 -2.551 -9.747 1.00 56.88 122 ALA A C 1
ATOM 953 O O . ALA A 1 122 ? 2.630 -3.387 -10.234 1.00 56.88 122 ALA A O 1
ATOM 954 N N . LEU A 1 123 ? 1.055 -1.797 -10.484 1.00 63.56 123 LEU A N 1
ATOM 955 C CA . LEU A 1 123 ? 0.896 -1.962 -11.915 1.00 63.56 123 LEU A CA 1
ATOM 956 C C . LEU A 1 123 ? 1.802 -1.027 -12.734 1.00 63.56 123 LEU A C 1
ATOM 958 O O . LEU A 1 123 ? 2.035 -1.359 -13.886 1.00 63.56 123 LEU A O 1
ATOM 962 N N . GLU A 1 124 ? 2.365 0.063 -12.186 1.00 65.38 124 GLU A N 1
ATOM 963 C CA . GLU A 1 124 ? 3.131 1.071 -12.958 1.00 65.38 124 GLU A CA 1
ATOM 964 C C . GLU A 1 124 ? 4.300 0.497 -13.793 1.00 65.38 124 GLU A C 1
ATOM 966 O O . GLU A 1 124 ? 5.282 0.056 -13.205 1.00 65.38 124 GLU A O 1
ATOM 971 N N . PRO A 1 125 ? 4.299 0.591 -15.137 1.00 60.59 125 PRO A N 1
ATOM 972 C CA . PRO A 1 125 ? 5.162 -0.193 -16.034 1.00 60.59 125 PRO A CA 1
ATOM 973 C C . PRO A 1 125 ? 6.618 0.257 -16.004 1.00 60.59 125 PRO A C 1
ATOM 975 O O . PRO A 1 125 ? 7.540 -0.500 -16.280 1.00 60.59 125 PRO A O 1
ATOM 978 N N . GLU A 1 126 ? 6.815 1.533 -15.701 1.00 60.88 126 GLU A N 1
ATOM 979 C CA . GLU A 1 126 ? 8.106 2.207 -15.686 1.00 60.88 126 GLU A CA 1
ATOM 980 C C . GLU A 1 126 ? 8.927 1.794 -14.453 1.00 60.88 126 GLU A C 1
ATOM 982 O O . GLU A 1 126 ? 10.126 2.061 -14.378 1.00 60.88 126 GLU A O 1
ATOM 987 N N . ILE A 1 127 ? 8.291 1.125 -13.482 1.00 60.72 127 ILE A N 1
ATOM 988 C CA . ILE A 1 127 ? 8.945 0.584 -12.297 1.00 60.72 127 ILE A CA 1
ATOM 989 C C . ILE A 1 127 ? 9.415 -0.842 -12.597 1.00 60.72 127 ILE A C 1
ATOM 991 O O . ILE A 1 127 ? 8.667 -1.674 -13.109 1.00 60.72 127 ILE A O 1
ATOM 995 N N . ILE A 1 128 ? 10.663 -1.139 -12.232 1.00 60.25 128 ILE A N 1
ATOM 996 C CA . ILE A 1 128 ? 11.304 -2.437 -12.488 1.00 60.25 128 ILE A CA 1
ATOM 997 C C . ILE A 1 128 ? 10.564 -3.633 -11.858 1.00 60.25 128 ILE A C 1
ATOM 999 O O . ILE A 1 128 ? 10.618 -4.735 -12.390 1.00 60.25 128 ILE A O 1
ATOM 1003 N N . ASP A 1 129 ? 9.806 -3.396 -10.787 1.00 57.19 129 ASP A N 1
ATOM 1004 C CA . ASP A 1 129 ? 9.064 -4.417 -10.032 1.00 57.19 129 ASP A CA 1
ATOM 1005 C C . ASP A 1 129 ? 7.551 -4.367 -10.272 1.00 57.19 129 ASP A C 1
ATOM 1007 O O . ASP A 1 129 ? 6.760 -4.853 -9.460 1.00 57.19 129 ASP A O 1
ATOM 1011 N N . SER A 1 130 ? 7.120 -3.713 -11.348 1.00 66.06 130 SER A N 1
ATOM 1012 C CA . SER A 1 130 ? 5.723 -3.777 -11.761 1.00 66.06 130 SER A CA 1
ATOM 1013 C C . SER A 1 130 ? 5.384 -5.188 -12.215 1.00 66.06 130 SER A C 1
ATOM 1015 O O . SER A 1 130 ? 6.218 -5.853 -12.832 1.00 66.06 130 SER A O 1
ATOM 1017 N N . TYR A 1 131 ? 4.144 -5.630 -11.990 1.00 68.62 131 TYR A N 1
ATOM 1018 C CA . TYR A 1 131 ? 3.699 -6.947 -12.458 1.00 68.62 131 TYR A CA 1
ATOM 1019 C C . TYR A 1 131 ? 3.851 -7.153 -13.967 1.00 68.62 131 TYR A C 1
ATOM 1021 O O . TYR A 1 131 ? 3.873 -8.292 -14.419 1.00 68.62 131 TYR A O 1
ATOM 1029 N N . VAL A 1 132 ? 4.010 -6.094 -14.752 1.00 67.69 132 VAL A N 1
ATOM 1030 C CA . VAL A 1 132 ? 4.272 -6.208 -16.189 1.00 67.69 132 VAL A CA 1
ATOM 1031 C C . VAL A 1 132 ? 5.759 -6.283 -16.494 1.00 67.69 132 VAL A C 1
ATOM 1033 O O . VAL A 1 132 ? 6.158 -7.056 -17.361 1.00 67.69 132 VAL A O 1
ATOM 1036 N N . THR A 1 133 ? 6.597 -5.554 -15.758 1.00 68.50 133 THR A N 1
ATOM 1037 C CA . THR A 1 133 ? 8.053 -5.563 -15.953 1.00 68.50 133 THR A CA 1
ATOM 1038 C C . THR A 1 133 ? 8.654 -6.915 -15.578 1.00 68.50 133 THR A C 1
ATOM 1040 O O . THR A 1 133 ? 9.538 -7.404 -16.281 1.00 68.50 133 THR A O 1
ATOM 1043 N N . ILE A 1 134 ? 8.102 -7.572 -14.551 1.00 68.62 134 ILE A N 1
ATOM 1044 C CA . ILE A 1 134 ? 8.424 -8.968 -14.195 1.00 68.62 134 ILE A CA 1
ATOM 1045 C C . ILE A 1 134 ? 7.539 -10.005 -14.913 1.00 68.62 134 ILE A C 1
ATOM 1047 O O . ILE A 1 134 ? 7.583 -11.190 -14.587 1.00 68.62 134 ILE A O 1
ATOM 1051 N N . ASN A 1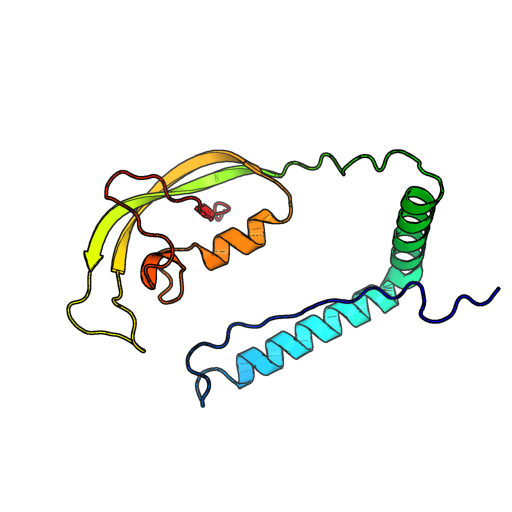 135 ? 6.751 -9.567 -15.902 1.00 68.38 135 ASN A N 1
ATOM 1052 C CA . ASN A 1 135 ? 5.951 -10.395 -16.810 1.00 68.38 135 ASN A CA 1
ATOM 1053 C C . ASN A 1 135 ? 4.937 -11.345 -16.129 1.00 68.38 135 ASN A C 1
ATOM 1055 O O . ASN A 1 135 ? 4.632 -12.420 -16.641 1.00 68.38 135 ASN A O 1
ATOM 1059 N N . ILE A 1 136 ? 4.397 -10.950 -14.974 1.00 71.12 136 ILE A N 1
ATOM 1060 C CA . ILE A 1 136 ? 3.257 -11.614 -14.318 1.00 71.12 136 ILE A CA 1
ATOM 1061 C C . ILE A 1 136 ? 1.944 -11.254 -15.031 1.00 71.12 136 ILE A C 1
ATOM 1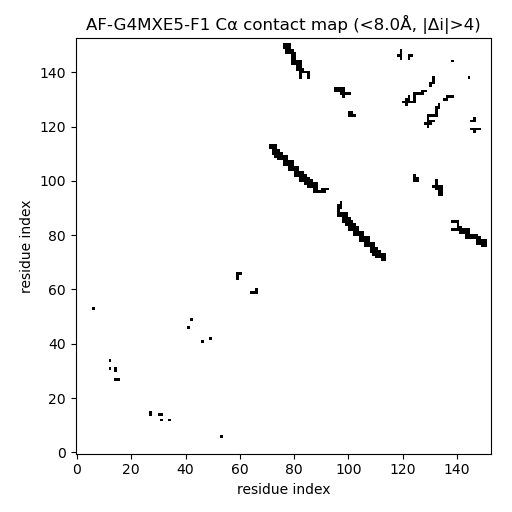063 O O . ILE A 1 136 ? 1.066 -12.102 -15.172 1.00 71.12 136 ILE A O 1
ATOM 1067 N N . ILE A 1 137 ? 1.819 -10.012 -15.510 1.00 68.38 137 ILE A N 1
ATOM 1068 C CA . ILE A 1 137 ? 0.720 -9.549 -16.365 1.00 68.38 137 ILE A CA 1
ATOM 1069 C C . ILE A 1 137 ? 1.316 -9.231 -17.746 1.00 68.38 137 ILE A C 1
ATOM 1071 O O . ILE A 1 137 ? 1.901 -8.163 -17.928 1.00 68.38 137 ILE A O 1
ATOM 1075 N N . PRO A 1 138 ? 1.233 -10.150 -18.719 1.00 65.00 138 PRO A N 1
ATOM 1076 C CA . PRO A 1 138 ? 1.740 -9.896 -20.060 1.00 65.00 138 PRO A CA 1
ATOM 1077 C C . PRO A 1 138 ? 0.830 -8.896 -20.781 1.00 65.00 138 PRO A C 1
ATOM 1079 O O . PRO A 1 138 ? -0.392 -9.012 -20.714 1.00 65.00 138 PRO A O 1
ATOM 1082 N N . LEU A 1 139 ? 1.424 -7.942 -21.497 1.00 65.12 139 LEU A N 1
ATOM 1083 C CA . LEU A 1 139 ? 0.699 -6.965 -22.312 1.00 65.12 139 LEU A CA 1
ATOM 1084 C C . LEU A 1 139 ? 1.231 -6.946 -23.736 1.00 65.12 139 LEU A C 1
ATOM 1086 O O . LEU A 1 139 ? 2.435 -7.074 -23.972 1.00 65.12 139 LEU A O 1
ATOM 1090 N N . LYS A 1 140 ? 0.321 -6.759 -24.687 1.00 72.94 140 LYS A N 1
ATOM 1091 C CA . LYS A 1 140 ? 0.633 -6.593 -26.105 1.00 72.94 140 LYS A CA 1
ATOM 1092 C C . LYS A 1 140 ? 0.619 -5.118 -26.483 1.00 72.94 140 LYS A C 1
ATOM 1094 O O . LYS A 1 140 ? -0.040 -4.287 -25.863 1.00 72.94 140 LYS A O 1
ATOM 1099 N N . VAL A 1 141 ? 1.341 -4.795 -27.550 1.00 73.12 141 VAL A N 1
ATOM 1100 C CA . VAL A 1 141 ? 1.305 -3.453 -28.142 1.00 73.12 141 VAL A CA 1
ATOM 1101 C C . VAL A 1 141 ? -0.133 -3.111 -28.540 1.00 73.12 141 VAL A C 1
ATOM 1103 O O . VAL A 1 141 ? -0.801 -3.914 -29.191 1.00 73.12 141 VAL A O 1
ATOM 1106 N N . GLY A 1 142 ? -0.590 -1.919 -28.151 1.00 70.50 142 GLY A N 1
ATOM 1107 C CA . GLY A 1 142 ? -1.957 -1.449 -28.395 1.00 70.50 142 GLY A CA 1
ATOM 1108 C C . GLY A 1 142 ? -2.975 -1.826 -27.315 1.00 70.50 142 GLY A C 1
ATOM 1109 O O . GLY A 1 142 ? -4.105 -1.349 -27.382 1.00 70.50 142 GLY A O 1
ATOM 1110 N N . GLU A 1 143 ? -2.600 -2.627 -26.312 1.00 72.12 143 GLU A N 1
ATOM 1111 C CA . GLU A 1 143 ? -3.457 -2.872 -25.150 1.00 72.12 143 GLU A CA 1
ATOM 1112 C C . GLU A 1 143 ? -3.390 -1.702 -24.159 1.00 72.12 143 GLU A C 1
ATOM 1114 O O . GLU A 1 143 ? -2.337 -1.093 -23.921 1.00 72.12 143 GLU A O 1
ATOM 1119 N N . GLU A 1 144 ? -4.549 -1.376 -23.584 1.00 63.94 144 GLU A N 1
ATOM 1120 C CA . GLU A 1 144 ? -4.639 -0.412 -22.497 1.00 63.94 144 GLU A CA 1
ATOM 1121 C C . GLU A 1 144 ? -4.123 -1.031 -21.214 1.00 63.94 144 GLU A C 1
ATOM 1123 O O . GLU A 1 144 ? -4.483 -2.147 -20.831 1.00 63.94 144 GLU A O 1
ATOM 1128 N N . TYR A 1 145 ? -3.303 -0.267 -20.515 1.00 66.25 145 TYR A N 1
ATOM 1129 C CA . TYR A 1 145 ? -2.781 -0.698 -19.248 1.00 66.25 145 TYR A CA 1
ATOM 1130 C C . TYR A 1 145 ? -3.819 -0.401 -18.156 1.00 66.25 145 TYR A C 1
ATOM 1132 O O . TYR A 1 145 ? -4.291 0.735 -18.071 1.00 66.25 145 TYR A O 1
ATOM 1140 N N . PRO A 1 146 ? -4.167 -1.354 -17.270 1.00 60.56 146 PRO A N 1
ATOM 1141 C CA . PRO A 1 146 ? -5.086 -1.108 -16.154 1.00 60.56 146 PRO A CA 1
ATOM 1142 C C . PRO A 1 146 ? -4.440 -0.278 -15.021 1.00 60.56 146 PRO A C 1
ATOM 1144 O O . PRO A 1 146 ? -4.645 -0.559 -13.841 1.00 60.56 146 PRO A O 1
ATOM 1147 N N . ILE A 1 147 ? -3.635 0.733 -15.359 1.00 60.97 147 ILE A N 1
ATOM 1148 C CA . ILE A 1 147 ? -3.087 1.708 -14.414 1.00 60.97 147 ILE A CA 1
ATOM 1149 C C . ILE A 1 147 ? -3.781 3.037 -14.635 1.00 60.97 147 ILE A C 1
ATOM 1151 O O . ILE A 1 147 ? -3.864 3.536 -15.757 1.00 60.97 147 ILE A O 1
ATOM 1155 N N . PHE A 1 148 ? -4.180 3.637 -13.525 1.00 63.81 148 PHE A N 1
ATOM 1156 C CA . PHE A 1 148 ? -4.742 4.968 -13.479 1.00 63.81 148 PHE A CA 1
ATOM 1157 C C . PHE A 1 148 ? -3.865 5.830 -12.575 1.00 63.81 148 PHE A C 1
ATOM 1159 O O . PHE A 1 148 ? -3.663 5.511 -11.406 1.00 63.81 148 PHE A O 1
ATOM 1166 N N . ARG A 1 149 ? -3.302 6.907 -13.116 1.00 61.44 149 ARG A N 1
ATOM 1167 C CA . ARG A 1 149 ? -2.519 7.891 -12.363 1.00 61.44 149 ARG A CA 1
ATOM 1168 C C . ARG A 1 149 ? -3.387 9.112 -12.085 1.00 61.44 149 ARG A C 1
ATOM 1170 O O . ARG A 1 149 ? -4.154 9.542 -12.940 1.00 61.44 149 ARG A O 1
ATOM 1177 N N . ILE A 1 150 ? -3.261 9.694 -10.897 1.00 61.56 150 ILE A N 1
ATOM 1178 C CA . ILE A 1 150 ? -3.881 10.994 -10.622 1.00 61.56 150 ILE A CA 1
ATOM 1179 C C . ILE A 1 150 ? -3.011 12.063 -11.305 1.00 61.56 150 ILE A C 1
ATOM 1181 O O . ILE A 1 150 ? -1.801 12.078 -11.049 1.00 61.56 150 ILE A O 1
ATOM 1185 N N . PRO A 1 151 ? -3.573 12.930 -12.170 1.00 55.78 151 PRO A N 1
ATOM 1186 C CA . PRO A 1 151 ? -2.812 13.980 -12.838 1.00 55.78 151 PRO A CA 1
ATOM 1187 C C . PRO A 1 151 ? -2.129 14.878 -11.805 1.00 55.78 151 PRO A C 1
ATOM 1189 O O . PRO A 1 151 ? -2.753 15.296 -10.829 1.00 55.78 151 PRO A O 1
ATOM 1192 N N . ARG A 1 152 ? -0.843 15.178 -12.003 1.00 51.31 152 ARG A N 1
ATOM 1193 C CA . ARG A 1 152 ? -0.152 16.168 -11.170 1.00 51.31 152 ARG A CA 1
ATOM 1194 C C . ARG A 1 152 ? -0.520 17.560 -11.684 1.00 51.31 152 ARG A C 1
ATOM 1196 O O . ARG A 1 152 ? -0.137 17.902 -12.800 1.00 51.31 152 ARG A O 1
ATOM 1203 N N . THR A 1 153 ? -1.281 18.319 -10.898 1.00 41.75 153 THR A N 1
ATOM 1204 C CA . THR A 1 153 ? -1.371 19.787 -11.017 1.00 41.75 153 THR A CA 1
ATOM 1205 C C . THR A 1 153 ? -0.080 20.451 -10.580 1.00 41.75 153 THR A C 1
ATOM 1207 O O . THR A 1 153 ? 0.506 19.959 -9.587 1.00 41.75 153 THR A O 1
#